Protein AF-V6IDZ9-F1 (afdb_monomer)

pLDDT: mean 89.4, std 10.56, range [38.88, 98.06]

Nearest PDB structures (foldseek):
  3s9v-assembly4_D  TM=3.515E-01  e=5.812E+00  Abies grandis
  3s9v-assembly3_C  TM=3.422E-01  e=5.812E+00  Abies grandis

Secondary structure (DSSP, 8-state):
---B--EEEEE-HHHHHHHHTSSS-S--S-EEEEEEGGGSSS-TTS-S-B--S-HHHHHHHHHHHHHHIIIIIHHHHHGGG-HHHHHHHHTTS--TT--HHHHHHHHHHHT-HHHHHHHHHHHHHHTGGGHHHHHHHHHHHHHH-S-TT--

Radius of gyration: 18.72 Å; Cα contacts (8 Å, |Δi|>4): 168; chains: 1; bounding box: 45×33×50 Å

Sequence (151 aa):
MSLLYASAKVQDTELKDWRKLQKRPYRSDGSVAGGLFHLLTENTTSSLWRNIAAPETRAGMLFEIEQDIREIVLPYFAKFQNAQTLITQLATKDLPAFSIGDQVEYALCFSGSNAAQKIIDRFLNERMDLLPAVHEAYTKMKKDGPPPFFS

Organism: NCBI:txid1049759

Structure (mmCIF, N/CA/C/O backbone):
data_AF-V6IDZ9-F1
#
_entry.id   AF-V6IDZ9-F1
#
loop_
_atom_site.group_PDB
_atom_site.id
_atom_site.type_symbol
_atom_site.label_atom_id
_atom_site.label_alt_id
_atom_site.label_comp_id
_atom_site.label_asym_id
_atom_site.label_entity_id
_atom_site.label_seq_id
_atom_site.pdbx_PDB_ins_code
_atom_site.Cartn_x
_atom_site.Cartn_y
_atom_site.Cartn_z
_atom_site.occupancy
_atom_site.B_iso_or_equiv
_atom_site.auth_seq_id
_atom_site.auth_comp_id
_atom_site.auth_asym_id
_atom_site.auth_atom_id
_atom_site.pdbx_PDB_model_num
ATOM 1 N N . MET A 1 1 ? 14.782 -20.699 -20.795 1.00 58.72 1 MET A N 1
ATOM 2 C CA . MET A 1 1 ? 14.090 -19.394 -20.812 1.00 58.72 1 MET A CA 1
ATOM 3 C C . MET A 1 1 ? 14.092 -18.871 -19.387 1.00 58.72 1 MET A C 1
ATOM 5 O O . MET A 1 1 ? 13.550 -19.560 -18.534 1.00 58.72 1 MET A O 1
ATOM 9 N N . SER A 1 2 ? 14.745 -17.739 -19.111 1.00 64.44 2 SER A N 1
ATOM 10 C CA . SER A 1 2 ? 14.745 -17.137 -17.768 1.00 64.44 2 SER A CA 1
ATOM 11 C C . SER A 1 2 ? 13.965 -15.834 -17.820 1.00 64.44 2 SER A C 1
ATOM 13 O O . SER A 1 2 ? 14.281 -14.947 -18.614 1.00 64.44 2 SER A O 1
ATOM 15 N N . LEU A 1 3 ? 12.923 -15.754 -17.001 1.00 75.31 3 LEU A N 1
ATOM 16 C CA . LEU A 1 3 ? 12.048 -14.596 -16.894 1.00 75.31 3 LEU A CA 1
ATOM 17 C C . LEU A 1 3 ? 12.460 -13.762 -15.685 1.00 75.31 3 LEU A C 1
ATOM 19 O O . LEU A 1 3 ? 12.756 -14.314 -14.625 1.00 75.31 3 LEU A O 1
ATOM 23 N N . LEU A 1 4 ? 12.467 -12.441 -15.851 1.00 79.94 4 LE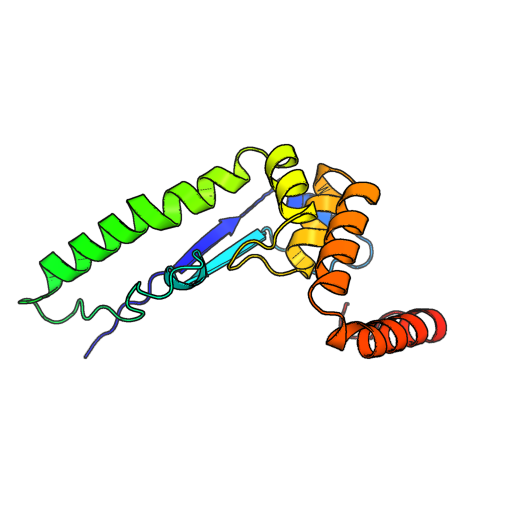U A N 1
ATOM 24 C CA . LEU A 1 4 ? 12.613 -11.503 -14.746 1.00 79.94 4 LEU A CA 1
ATOM 25 C C . LEU A 1 4 ? 11.240 -10.972 -14.330 1.00 79.94 4 LEU A C 1
ATOM 27 O O . LEU A 1 4 ? 10.448 -10.563 -15.180 1.00 79.94 4 LEU A O 1
ATOM 31 N N . TYR A 1 5 ? 11.018 -10.925 -13.017 1.00 81.00 5 TYR A N 1
ATOM 32 C CA . TYR A 1 5 ? 9.899 -10.231 -12.387 1.00 81.00 5 TYR A CA 1
ATOM 33 C C . TYR A 1 5 ? 10.441 -9.056 -11.588 1.00 81.00 5 TYR A C 1
ATOM 35 O O . TYR A 1 5 ? 11.356 -9.223 -10.781 1.00 81.00 5 TYR A O 1
ATOM 43 N N . ALA A 1 6 ? 9.861 -7.880 -11.805 1.00 85.50 6 ALA A N 1
ATOM 44 C CA . ALA A 1 6 ? 10.191 -6.685 -11.050 1.00 85.50 6 ALA A CA 1
ATOM 45 C C . ALA A 1 6 ? 9.031 -6.332 -10.115 1.00 85.50 6 ALA A C 1
ATOM 47 O O . ALA A 1 6 ? 7.875 -6.212 -10.533 1.00 85.50 6 ALA A O 1
ATOM 48 N N . SER A 1 7 ? 9.353 -6.184 -8.834 1.00 90.44 7 SER A N 1
ATOM 49 C CA . SER A 1 7 ? 8.422 -5.751 -7.799 1.00 90.44 7 SER A CA 1
ATOM 50 C C . SER A 1 7 ? 9.001 -4.580 -7.031 1.00 90.44 7 SER A C 1
ATOM 52 O O . SER A 1 7 ? 10.210 -4.524 -6.803 1.00 90.44 7 SER A O 1
ATOM 54 N N . ALA A 1 8 ? 8.132 -3.692 -6.574 1.00 92.75 8 ALA A N 1
ATOM 55 C CA . ALA A 1 8 ? 8.488 -2.571 -5.723 1.00 92.75 8 ALA A CA 1
ATOM 56 C C . ALA A 1 8 ? 7.582 -2.555 -4.493 1.00 92.75 8 ALA A C 1
ATOM 58 O O . ALA A 1 8 ? 6.403 -2.902 -4.567 1.00 92.75 8 ALA A O 1
ATOM 59 N N . LYS A 1 9 ? 8.155 -2.175 -3.350 1.00 95.06 9 LYS A N 1
ATOM 60 C CA . LYS A 1 9 ? 7.485 -2.213 -2.054 1.00 95.06 9 LYS A CA 1
ATOM 61 C C . LYS A 1 9 ? 7.836 -0.984 -1.231 1.00 95.06 9 LYS A C 1
ATOM 63 O O . LYS A 1 9 ? 9.006 -0.636 -1.116 1.00 95.06 9 LYS A O 1
ATOM 68 N N . VAL A 1 10 ? 6.817 -0.382 -0.631 1.00 96.94 10 VAL A N 1
ATOM 69 C CA . VAL A 1 10 ? 6.944 0.702 0.341 1.00 96.94 10 VAL A CA 1
ATOM 70 C C . VAL A 1 10 ? 7.082 0.098 1.732 1.00 96.94 10 VAL A C 1
ATOM 72 O O . VAL A 1 10 ? 6.300 -0.779 2.126 1.00 96.94 10 VAL A O 1
ATOM 75 N N . GLN A 1 11 ? 8.089 0.568 2.464 1.00 96.31 11 GLN A N 1
ATOM 76 C CA . GLN A 1 11 ? 8.297 0.233 3.864 1.00 96.31 11 GLN A CA 1
ATOM 77 C C . GLN A 1 11 ? 8.291 1.486 4.731 1.00 96.31 11 GLN A C 1
ATOM 79 O O . GLN A 1 11 ? 8.833 2.511 4.326 1.00 96.31 11 GLN A O 1
ATOM 84 N N . ASP A 1 12 ? 7.717 1.368 5.923 1.00 96.38 12 ASP A N 1
ATOM 85 C CA . ASP A 1 12 ? 7.607 2.452 6.890 1.00 96.38 12 ASP A CA 1
ATOM 86 C C . ASP A 1 12 ? 7.955 1.946 8.298 1.00 96.38 12 ASP A C 1
ATOM 88 O O . ASP A 1 12 ? 7.368 0.986 8.812 1.00 96.38 12 ASP A O 1
ATOM 92 N N . THR A 1 13 ? 8.977 2.560 8.895 1.00 96.44 13 THR A N 1
ATOM 93 C CA . THR A 1 13 ? 9.481 2.189 10.223 1.00 96.44 13 THR A CA 1
ATOM 94 C C . THR A 1 13 ? 8.548 2.662 11.331 1.00 96.44 13 THR A C 1
ATOM 96 O O . THR A 1 13 ? 8.370 1.942 12.310 1.00 96.44 13 THR A O 1
ATOM 99 N N . GLU A 1 14 ? 7.911 3.821 11.173 1.00 96.38 14 GLU A N 1
ATOM 100 C CA . GLU A 1 14 ? 6.982 4.355 12.167 1.00 96.38 14 GLU A CA 1
ATOM 101 C C . GLU A 1 14 ? 5.729 3.482 12.241 1.00 96.38 14 GLU A C 1
ATOM 103 O O . GLU A 1 14 ? 5.337 3.061 13.329 1.00 96.38 14 GLU A O 1
ATOM 108 N N . LEU A 1 15 ? 5.188 3.069 11.089 1.00 96.19 15 LEU A N 1
ATOM 109 C CA . LEU A 1 15 ? 4.087 2.104 11.042 1.00 96.19 15 LEU A CA 1
ATOM 110 C C . LEU A 1 15 ? 4.478 0.764 11.676 1.00 96.19 15 LEU A C 1
ATOM 112 O O . LEU A 1 15 ? 3.690 0.170 12.416 1.00 96.19 15 LEU A O 1
ATOM 116 N N . LYS A 1 16 ? 5.693 0.273 11.397 1.00 96.81 16 LYS A N 1
ATOM 117 C CA . LYS A 1 16 ? 6.212 -0.961 12.004 1.00 96.81 16 LYS A CA 1
ATOM 118 C C . LYS A 1 16 ? 6.235 -0.862 13.526 1.00 96.81 16 LYS A C 1
ATOM 120 O O . LYS A 1 16 ? 5.866 -1.818 14.208 1.00 96.81 16 LYS A O 1
ATOM 125 N N . ASP A 1 17 ? 6.703 0.259 14.058 1.00 97.19 17 ASP A N 1
ATOM 126 C CA . ASP A 1 17 ? 6.816 0.458 15.498 1.00 97.19 17 ASP A CA 1
ATOM 127 C C . ASP A 1 17 ? 5.445 0.677 16.142 1.00 97.19 17 ASP A C 1
ATOM 129 O O . ASP A 1 17 ? 5.154 0.044 17.158 1.00 97.19 17 ASP A O 1
ATOM 133 N N . TRP A 1 18 ? 4.549 1.430 15.500 1.00 96.25 18 TRP A N 1
ATOM 134 C CA . TRP A 1 18 ? 3.154 1.566 15.922 1.00 96.25 18 TRP A CA 1
ATOM 135 C C . TRP A 1 18 ? 2.429 0.216 15.982 1.00 96.25 18 TRP A C 1
ATOM 137 O O . TRP A 1 18 ? 1.737 -0.074 16.962 1.00 96.25 18 TRP A O 1
ATOM 147 N N . ARG A 1 19 ? 2.625 -0.650 14.978 1.00 95.12 19 ARG A N 1
ATOM 148 C CA . ARG A 1 19 ? 2.048 -2.003 14.933 1.00 95.12 19 ARG A CA 1
ATOM 149 C C . ARG A 1 19 ? 2.452 -2.836 16.149 1.00 95.12 19 ARG A C 1
ATOM 151 O O . ARG A 1 19 ? 1.605 -3.481 16.758 1.00 95.12 19 ARG A O 1
ATOM 158 N N . LYS A 1 20 ? 3.718 -2.781 16.573 1.00 94.25 20 LYS A N 1
ATOM 159 C CA . LYS A 1 20 ? 4.197 -3.521 17.760 1.00 94.25 20 LYS A CA 1
ATOM 160 C C . LYS A 1 20 ? 3.538 -3.077 19.068 1.00 94.25 20 LYS A C 1
ATOM 162 O O . LYS A 1 20 ? 3.528 -3.849 20.021 1.00 94.25 20 LYS A O 1
ATOM 167 N N . LEU A 1 21 ? 3.022 -1.850 19.129 1.00 93.50 21 LEU A N 1
ATOM 168 C CA . LEU A 1 21 ? 2.329 -1.328 20.309 1.00 93.50 21 LEU A CA 1
ATOM 169 C C . LEU A 1 21 ? 0.871 -1.800 20.393 1.00 93.50 21 LEU A C 1
ATOM 171 O O . LEU A 1 21 ? 0.233 -1.643 21.435 1.00 93.50 21 LEU A O 1
ATOM 175 N N . GLN A 1 22 ? 0.329 -2.383 19.320 1.00 90.25 22 GLN A N 1
ATOM 176 C CA . GLN A 1 22 ? -1.044 -2.867 19.312 1.00 90.25 22 GLN A CA 1
ATOM 177 C C . GLN A 1 22 ? -1.156 -4.169 20.103 1.00 90.25 22 GLN A C 1
ATOM 179 O O . GLN A 1 22 ? -0.320 -5.061 20.002 1.00 90.25 22 GLN A O 1
ATOM 184 N N . LYS A 1 23 ? -2.249 -4.324 20.858 1.00 86.88 23 LYS A N 1
ATOM 185 C CA . LYS A 1 23 ? -2.508 -5.545 21.639 1.00 86.88 23 LYS A CA 1
ATOM 186 C C . LYS A 1 23 ? -2.626 -6.797 20.758 1.00 86.88 23 LYS A C 1
ATOM 188 O O . LYS A 1 23 ? -2.340 -7.897 21.219 1.00 86.88 23 LYS A O 1
ATOM 193 N N . ARG A 1 24 ? -3.124 -6.625 19.530 1.00 82.38 24 ARG A N 1
ATOM 194 C CA . ARG A 1 24 ? -3.340 -7.669 18.517 1.00 82.38 24 ARG A CA 1
ATOM 195 C C . ARG A 1 24 ? -3.105 -7.061 17.133 1.00 82.38 24 ARG A C 1
ATOM 197 O O . ARG A 1 24 ? -4.071 -6.635 16.501 1.00 82.38 24 ARG A O 1
ATOM 204 N N . PRO A 1 25 ? -1.844 -6.900 16.712 1.00 82.81 25 PRO A N 1
ATOM 205 C CA . PRO A 1 25 ? -1.555 -6.296 15.424 1.00 82.81 25 PRO A CA 1
ATOM 206 C C . PRO A 1 25 ? -2.024 -7.197 14.283 1.00 82.81 25 PRO A C 1
ATOM 208 O O . PRO A 1 25 ? -1.860 -8.414 14.349 1.00 82.81 25 PRO A O 1
ATOM 211 N N . TYR A 1 26 ? -2.552 -6.605 13.210 1.00 79.00 26 TYR A N 1
ATOM 212 C CA . TYR A 1 26 ? -2.831 -7.353 11.981 1.00 79.00 26 TYR A CA 1
ATOM 213 C C . TYR A 1 26 ? -1.522 -7.806 11.311 1.00 79.00 26 TYR A C 1
ATOM 215 O O . TYR A 1 26 ? -1.449 -8.895 10.744 1.00 79.00 26 TYR A O 1
ATOM 223 N N . ARG A 1 27 ? -0.463 -6.989 11.423 1.00 86.19 27 ARG A N 1
ATOM 224 C CA . ARG A 1 27 ? 0.901 -7.269 10.944 1.00 86.19 27 ARG A CA 1
ATOM 225 C C . ARG A 1 27 ? 1.944 -6.715 11.906 1.00 86.19 27 ARG A C 1
ATOM 227 O O . ARG A 1 27 ? 1.692 -5.732 12.584 1.00 86.19 27 ARG A O 1
ATOM 234 N N . SER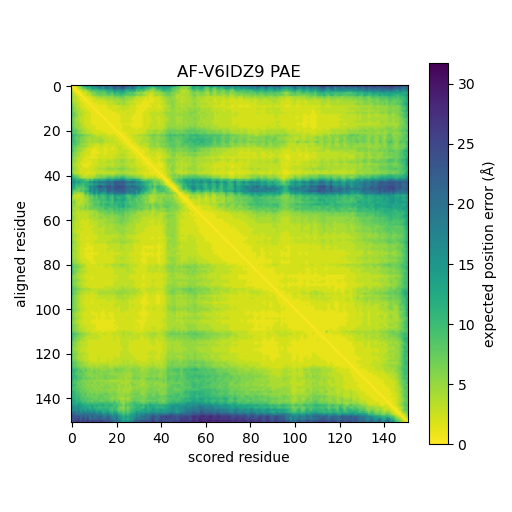 A 1 28 ? 3.155 -7.268 11.892 1.00 89.88 28 SER A N 1
ATOM 235 C CA . SER A 1 28 ? 4.294 -6.786 12.700 1.00 89.88 28 SER A CA 1
ATOM 236 C C . SER A 1 28 ? 5.465 -6.230 11.874 1.00 89.88 28 SER A C 1
ATOM 238 O O . SER A 1 28 ? 6.482 -5.801 12.428 1.00 89.88 28 SER A O 1
ATOM 240 N N . ASP A 1 29 ? 5.343 -6.234 10.543 1.00 93.00 29 ASP A N 1
ATOM 241 C CA . ASP A 1 29 ? 6.341 -5.688 9.625 1.00 93.00 29 ASP A CA 1
ATOM 242 C C . ASP A 1 29 ? 6.059 -4.216 9.270 1.00 93.00 29 ASP A C 1
ATOM 244 O O . ASP A 1 29 ? 5.012 -3.657 9.592 1.00 93.00 29 ASP A O 1
ATOM 248 N N . GLY A 1 30 ? 7.016 -3.575 8.596 1.00 93.62 30 GLY A N 1
ATOM 249 C CA . GLY A 1 30 ? 6.855 -2.215 8.068 1.00 93.62 30 GLY A CA 1
ATOM 250 C C . GLY A 1 30 ? 6.247 -2.170 6.672 1.00 93.62 30 GLY A C 1
ATOM 251 O O . GLY A 1 30 ? 6.374 -1.161 5.998 1.00 93.62 30 GLY A O 1
ATOM 252 N N . SER A 1 31 ? 5.665 -3.266 6.178 1.00 94.25 31 SER A N 1
ATOM 253 C CA . SER A 1 31 ? 5.078 -3.301 4.839 1.00 94.25 31 SER A CA 1
ATOM 254 C C . SER A 1 31 ? 3.879 -2.366 4.766 1.00 94.25 31 SER A C 1
ATOM 256 O O . SER A 1 31 ? 2.932 -2.565 5.521 1.00 94.25 31 SER A O 1
ATOM 258 N N . VAL A 1 32 ? 3.883 -1.417 3.833 1.00 94.94 32 VAL A N 1
ATOM 259 C CA . VAL A 1 32 ? 2.737 -0.517 3.624 1.00 94.94 32 VAL A CA 1
ATOM 260 C C . VAL A 1 32 ? 1.961 -0.927 2.380 1.00 94.94 32 VAL A C 1
ATOM 262 O O . VAL A 1 32 ? 0.801 -1.311 2.454 1.00 94.94 32 VAL A O 1
ATOM 265 N N . ALA A 1 33 ? 2.630 -0.890 1.233 1.00 96.38 33 ALA A N 1
ATOM 266 C CA . ALA A 1 33 ? 2.032 -1.125 -0.069 1.00 96.38 33 ALA A CA 1
ATOM 267 C C . ALA A 1 33 ? 3.084 -1.667 -1.040 1.00 96.38 33 ALA A C 1
ATOM 269 O O . ALA A 1 33 ? 4.289 -1.598 -0.774 1.00 96.38 33 ALA A O 1
ATOM 270 N N . GLY A 1 34 ? 2.643 -2.194 -2.174 1.00 93.50 34 GLY A N 1
ATOM 271 C CA . GLY A 1 34 ? 3.520 -2.632 -3.249 1.00 93.50 34 GLY A CA 1
ATOM 272 C C . GLY A 1 34 ? 3.178 -4.000 -3.816 1.00 93.50 34 GLY A C 1
ATOM 273 O O . GLY A 1 34 ? 2.291 -4.710 -3.347 1.00 93.50 34 GLY A O 1
ATOM 274 N N . GLY A 1 35 ? 3.911 -4.365 -4.856 1.00 91.56 35 GLY A N 1
ATOM 275 C CA . GLY A 1 35 ? 3.650 -5.540 -5.670 1.00 91.56 35 GLY A CA 1
ATOM 276 C C . GLY A 1 35 ? 4.500 -5.524 -6.933 1.00 91.56 35 GLY A C 1
ATOM 277 O O . GLY A 1 35 ? 5.492 -4.798 -7.028 1.00 91.56 35 GLY A O 1
ATOM 278 N N . LEU A 1 36 ? 4.113 -6.338 -7.910 1.00 90.94 36 LEU A N 1
ATOM 279 C CA . LEU A 1 36 ? 4.691 -6.290 -9.253 1.00 90.94 36 LEU A CA 1
ATOM 280 C C . LEU A 1 36 ? 4.423 -4.919 -9.889 1.00 90.94 36 LEU A C 1
ATOM 282 O O . LEU A 1 36 ? 3.385 -4.322 -9.618 1.00 90.94 36 LEU A O 1
ATOM 286 N N . PHE A 1 37 ? 5.331 -4.422 -10.735 1.00 89.44 37 PHE A N 1
ATOM 287 C CA . PHE A 1 37 ? 5.244 -3.054 -11.280 1.00 89.44 37 PHE A CA 1
ATOM 288 C C . PHE A 1 37 ? 3.890 -2.730 -11.932 1.00 89.44 37 PHE A C 1
ATOM 290 O O . PHE A 1 37 ? 3.319 -1.678 -11.659 1.00 89.44 37 PHE A O 1
ATOM 297 N N . HIS A 1 38 ? 3.322 -3.664 -12.700 1.00 85.81 38 HIS A N 1
ATOM 298 C CA . HIS A 1 38 ? 2.013 -3.491 -13.340 1.00 85.81 38 HIS A CA 1
ATOM 299 C C . HIS A 1 38 ? 0.837 -3.367 -12.348 1.00 85.81 38 HIS A C 1
ATOM 301 O O . HIS A 1 38 ? -0.223 -2.896 -12.736 1.00 85.81 38 HIS A O 1
ATOM 307 N N . LEU A 1 39 ? 1.004 -3.777 -11.082 1.00 90.06 39 LEU A N 1
ATOM 308 C CA . LEU A 1 39 ? -0.009 -3.630 -10.026 1.00 90.06 39 LEU A CA 1
ATOM 309 C C . LEU A 1 39 ? 0.055 -2.264 -9.332 1.00 90.06 39 LEU A C 1
ATOM 311 O O . LEU A 1 39 ? -0.845 -1.928 -8.568 1.00 90.06 39 LEU A O 1
ATOM 315 N N . LEU A 1 40 ? 1.116 -1.482 -9.556 1.00 92.12 40 LEU A N 1
ATOM 316 C CA . LEU A 1 40 ? 1.297 -0.164 -8.933 1.00 92.12 40 LEU A CA 1
ATOM 317 C C . LEU A 1 40 ? 0.519 0.945 -9.658 1.00 92.12 40 LEU A C 1
ATOM 319 O O . LEU A 1 40 ? 0.494 2.094 -9.214 1.00 92.12 40 LEU A O 1
ATOM 323 N N . THR A 1 41 ? -0.107 0.615 -10.785 1.00 87.94 41 THR A N 1
ATOM 324 C CA . THR A 1 41 ? -0.852 1.538 -11.635 1.00 87.94 41 THR A CA 1
ATOM 325 C C . THR A 1 41 ? -2.170 0.908 -12.070 1.00 87.94 41 THR A C 1
ATOM 327 O O . THR A 1 41 ? -2.297 -0.309 -12.148 1.00 87.94 41 THR A O 1
ATOM 330 N N . GLU A 1 42 ? -3.161 1.746 -12.367 1.00 82.12 42 GLU A N 1
ATOM 331 C CA . GLU A 1 42 ? -4.420 1.313 -12.989 1.00 82.12 42 GLU A CA 1
ATOM 332 C C . GLU A 1 42 ? -4.214 0.945 -14.469 1.00 82.12 42 GLU A C 1
ATOM 334 O O . GLU A 1 42 ? -5.036 0.251 -15.064 1.00 82.12 42 GLU A O 1
ATOM 339 N N . ASN A 1 43 ? -3.107 1.394 -15.073 1.00 71.06 43 ASN A N 1
ATOM 340 C CA . ASN A 1 43 ? -2.792 1.125 -16.468 1.00 71.06 43 ASN A CA 1
ATOM 341 C C . ASN A 1 43 ? -2.064 -0.222 -16.620 1.00 71.06 43 ASN A C 1
ATOM 343 O O . ASN A 1 43 ? -0.841 -0.312 -16.511 1.00 71.06 43 ASN A O 1
ATOM 347 N N . THR A 1 44 ? -2.823 -1.275 -16.916 1.00 62.19 44 THR A N 1
ATOM 348 C CA . THR A 1 44 ? -2.342 -2.664 -17.017 1.00 62.19 44 THR A CA 1
ATOM 349 C C . THR A 1 44 ? -1.556 -2.975 -18.298 1.00 62.19 44 THR A C 1
ATOM 351 O O . THR A 1 44 ? -1.311 -4.142 -18.593 1.00 62.19 44 THR A O 1
ATOM 354 N N . THR A 1 45 ? -1.185 -1.970 -19.097 1.00 62.25 45 THR A N 1
ATOM 355 C CA . THR A 1 45 ? -0.426 -2.175 -20.348 1.00 62.25 45 THR A CA 1
ATOM 356 C C . THR A 1 45 ? 1.053 -2.502 -20.114 1.00 62.25 45 THR A C 1
ATOM 358 O O . THR A 1 45 ? 1.725 -2.976 -21.030 1.00 62.25 45 THR A O 1
ATOM 361 N N . SER A 1 46 ? 1.555 -2.324 -18.886 1.00 60.38 46 SER A N 1
ATOM 362 C CA . SER A 1 46 ? 2.883 -2.791 -18.479 1.00 60.38 46 SER A CA 1
ATOM 363 C C . SER A 1 46 ? 2.968 -4.314 -18.618 1.00 60.38 46 SER A C 1
ATOM 365 O O . SER A 1 46 ? 2.232 -5.069 -17.979 1.00 60.38 46 SER A O 1
ATOM 367 N N . SER A 1 47 ? 3.870 -4.780 -19.484 1.00 60.91 47 SER A N 1
ATOM 368 C CA . SER A 1 47 ? 4.066 -6.210 -19.710 1.00 60.91 47 SER A CA 1
ATOM 369 C C . SER A 1 47 ? 4.553 -6.891 -18.425 1.00 60.91 47 SER A C 1
ATOM 371 O O . SER A 1 47 ? 5.502 -6.446 -17.785 1.00 60.91 47 SER A O 1
ATOM 373 N N . LEU A 1 48 ? 3.927 -8.007 -18.052 1.00 68.50 48 LEU A N 1
ATOM 374 C CA . LEU A 1 48 ? 4.225 -8.733 -16.809 1.00 68.50 48 LEU A CA 1
ATOM 375 C C . LEU A 1 48 ? 5.565 -9.496 -16.859 1.00 68.50 48 LEU A C 1
ATOM 377 O O . LEU A 1 48 ? 6.086 -9.911 -15.825 1.00 68.50 48 LEU A O 1
ATOM 381 N N . TRP A 1 49 ? 6.135 -9.666 -18.056 1.00 72.81 49 TRP A N 1
ATOM 382 C CA . TRP A 1 49 ? 7.262 -10.558 -18.322 1.00 72.81 49 TRP A CA 1
ATOM 383 C C . TRP A 1 49 ? 8.366 -9.829 -19.092 1.00 72.81 49 TRP A C 1
ATOM 385 O O . TRP A 1 49 ? 8.084 -9.112 -20.054 1.00 72.81 49 TRP A O 1
ATOM 395 N N . ARG A 1 50 ? 9.629 -10.036 -18.703 1.00 79.44 50 ARG A N 1
ATOM 396 C CA . ARG A 1 50 ? 10.805 -9.596 -19.471 1.00 79.44 50 ARG A CA 1
ATOM 397 C C . ARG A 1 50 ? 11.789 -10.754 -19.614 1.00 79.44 50 ARG A C 1
ATOM 399 O O . ARG A 1 50 ? 12.253 -11.312 -18.617 1.00 79.44 50 ARG A O 1
ATOM 406 N N . ASN A 1 51 ? 12.111 -11.126 -20.852 1.00 81.31 51 ASN A N 1
ATOM 407 C CA . ASN A 1 51 ? 13.138 -12.130 -21.132 1.00 81.31 51 ASN A CA 1
ATOM 408 C C . ASN A 1 51 ? 14.504 -11.445 -21.222 1.00 81.31 51 ASN A C 1
ATOM 410 O O . ASN A 1 51 ? 14.937 -11.007 -22.286 1.00 81.31 51 ASN A O 1
ATOM 414 N N . ILE A 1 52 ? 15.184 -11.360 -20.082 1.00 84.25 52 ILE A N 1
ATOM 415 C CA . ILE A 1 52 ? 16.535 -10.791 -20.000 1.00 84.25 52 ILE A CA 1
ATOM 416 C C . ILE A 1 52 ? 17.627 -11.799 -20.387 1.00 84.25 52 ILE A C 1
ATOM 418 O O . ILE A 1 52 ? 18.791 -11.425 -20.528 1.00 84.25 52 ILE A O 1
ATOM 422 N N . ALA A 1 53 ? 17.288 -13.082 -20.543 1.00 85.50 53 ALA A N 1
ATOM 423 C CA . ALA A 1 53 ? 18.267 -14.111 -20.879 1.00 85.50 53 ALA A CA 1
ATOM 424 C C . ALA A 1 53 ? 18.711 -14.025 -22.343 1.00 85.50 53 ALA A C 1
ATOM 426 O O . ALA A 1 53 ? 19.893 -14.227 -22.611 1.00 85.50 53 ALA A O 1
ATOM 427 N N . ALA A 1 54 ? 17.793 -13.673 -23.247 1.00 87.00 54 ALA A N 1
ATOM 428 C CA . ALA A 1 54 ? 18.028 -13.475 -24.676 1.00 87.00 54 ALA A CA 1
ATOM 429 C C . ALA A 1 54 ? 18.934 -12.250 -24.936 1.00 87.00 54 ALA A C 1
ATOM 431 O O . ALA A 1 54 ? 18.491 -11.122 -24.696 1.00 87.00 54 ALA A O 1
ATOM 432 N N . PRO A 1 55 ? 20.200 -12.425 -25.374 1.00 88.75 55 PRO A N 1
ATOM 433 C CA . PRO A 1 55 ? 21.126 -11.309 -25.590 1.00 88.75 55 PRO A CA 1
ATOM 434 C C . PRO A 1 55 ? 20.595 -10.247 -26.561 1.00 88.75 55 PRO A C 1
ATOM 436 O O . PRO A 1 55 ? 20.819 -9.059 -26.345 1.00 88.75 55 PRO A O 1
ATOM 439 N N . GLU A 1 56 ? 19.860 -10.671 -27.586 1.00 90.50 56 GLU A N 1
ATOM 440 C CA . GLU A 1 56 ? 19.310 -9.839 -28.653 1.00 90.50 56 GLU A CA 1
ATOM 441 C C . GLU A 1 56 ? 18.216 -8.873 -28.177 1.00 90.50 56 GLU A C 1
ATOM 443 O O . GLU A 1 56 ? 18.121 -7.761 -28.690 1.00 90.50 56 GLU A O 1
ATOM 448 N N . THR A 1 57 ? 17.427 -9.246 -27.162 1.00 87.31 57 THR A N 1
ATOM 449 C CA . THR A 1 57 ? 16.379 -8.378 -26.595 1.00 87.31 57 THR A CA 1
ATOM 450 C C . THR A 1 57 ? 16.773 -7.749 -25.263 1.00 87.31 57 THR A C 1
ATOM 452 O O . THR A 1 57 ? 16.100 -6.829 -24.802 1.00 87.31 57 THR A O 1
ATOM 455 N N . ARG A 1 58 ? 17.853 -8.219 -24.621 1.00 89.38 58 ARG A N 1
ATOM 456 C CA . ARG A 1 58 ? 18.232 -7.831 -23.251 1.00 89.38 58 ARG A CA 1
ATOM 457 C C . ARG A 1 58 ? 18.331 -6.320 -23.059 1.00 89.38 58 ARG A C 1
ATOM 459 O O . ARG A 1 58 ? 17.803 -5.815 -22.075 1.00 89.38 58 ARG A O 1
ATOM 466 N N . ALA A 1 59 ? 18.992 -5.610 -23.973 1.00 90.56 59 ALA A N 1
ATOM 467 C CA . ALA A 1 59 ? 19.185 -4.164 -23.850 1.00 90.56 59 ALA A CA 1
ATOM 468 C C . ALA A 1 59 ? 17.850 -3.398 -23.866 1.00 90.56 59 ALA A C 1
ATOM 470 O O . ALA A 1 59 ? 17.624 -2.561 -22.998 1.00 90.56 59 ALA A O 1
ATOM 471 N N . GLY A 1 60 ? 16.943 -3.739 -24.790 1.00 89.06 60 GLY A N 1
ATOM 472 C CA . GLY A 1 60 ? 15.603 -3.145 -24.845 1.00 89.06 60 GLY A CA 1
ATOM 473 C C . GLY A 1 60 ? 14.776 -3.466 -23.599 1.00 89.06 60 GLY A C 1
ATOM 474 O O . GLY A 1 60 ? 14.175 -2.577 -23.009 1.00 89.06 60 GLY A O 1
ATOM 475 N N . MET A 1 61 ? 14.835 -4.713 -23.124 1.00 89.00 61 MET A N 1
ATOM 476 C CA . MET A 1 61 ? 14.115 -5.142 -21.918 1.00 89.00 61 MET A CA 1
ATOM 477 C C . MET A 1 61 ? 14.609 -4.414 -20.657 1.00 89.00 61 MET A C 1
ATOM 479 O O . MET A 1 61 ? 13.803 -4.048 -19.807 1.00 89.00 61 MET A O 1
ATOM 483 N N . LEU A 1 62 ? 15.923 -4.188 -20.525 1.00 88.81 62 LEU A N 1
ATOM 484 C CA . LEU A 1 62 ? 16.488 -3.406 -19.419 1.00 88.81 62 LEU A CA 1
ATOM 485 C C . LEU A 1 62 ? 16.094 -1.928 -19.507 1.00 88.81 62 LEU A C 1
ATOM 487 O O . LEU A 1 62 ? 15.760 -1.337 -18.483 1.00 88.81 62 LEU A O 1
ATOM 491 N N . PHE A 1 63 ? 16.087 -1.356 -20.713 1.00 89.88 63 PHE A N 1
ATOM 492 C CA . PHE A 1 63 ? 15.628 0.014 -20.936 1.00 89.88 63 PHE A CA 1
ATOM 493 C C . PHE A 1 63 ? 14.156 0.192 -20.538 1.00 89.88 63 PHE A C 1
ATOM 495 O O . PHE A 1 63 ? 13.828 1.135 -19.828 1.00 89.88 63 PHE A O 1
ATOM 502 N N . GLU A 1 64 ? 13.276 -0.735 -20.920 1.00 87.69 64 GLU A N 1
ATOM 503 C CA . GLU A 1 64 ? 11.864 -0.700 -20.519 1.00 87.69 64 GLU A CA 1
ATOM 504 C C . GLU A 1 64 ? 11.680 -0.801 -19.001 1.00 87.69 64 GLU A C 1
ATOM 506 O O . GLU A 1 64 ? 10.863 -0.078 -18.442 1.00 87.69 64 GLU A O 1
ATOM 511 N N . ILE A 1 65 ? 12.459 -1.647 -18.314 1.00 88.25 65 ILE A N 1
ATOM 512 C CA . ILE A 1 65 ? 12.427 -1.723 -16.843 1.00 88.25 65 ILE A CA 1
ATOM 513 C C . ILE A 1 65 ? 12.845 -0.385 -16.226 1.00 88.25 65 ILE A C 1
ATOM 515 O O . ILE A 1 65 ? 12.255 0.050 -15.239 1.00 88.25 65 ILE A O 1
ATOM 519 N N . GLU A 1 66 ? 13.855 0.279 -16.792 1.00 91.50 66 GLU A N 1
ATOM 520 C CA . GLU A 1 66 ? 14.266 1.605 -16.338 1.00 91.50 66 GLU A CA 1
ATOM 521 C C . GLU A 1 66 ? 13.149 2.641 -16.532 1.00 91.50 66 GLU A C 1
ATOM 523 O O . GLU A 1 66 ? 12.902 3.441 -15.625 1.00 91.50 66 GLU A O 1
ATOM 528 N N . GLN A 1 67 ? 12.440 2.602 -17.666 1.00 90.88 67 GLN A N 1
ATOM 529 C CA . GLN A 1 67 ? 11.277 3.463 -17.893 1.00 90.88 67 GLN A CA 1
ATOM 530 C C . GLN A 1 67 ? 10.155 3.164 -16.891 1.00 90.88 67 GLN A C 1
ATOM 532 O O . GLN A 1 67 ? 9.682 4.089 -16.237 1.00 90.88 67 GLN A O 1
ATOM 537 N N . ASP A 1 68 ? 9.814 1.892 -16.657 1.00 90.12 68 ASP A N 1
ATOM 538 C CA . ASP A 1 68 ? 8.813 1.503 -15.652 1.00 90.12 68 ASP A CA 1
ATOM 539 C C . ASP A 1 68 ? 9.197 2.024 -14.250 1.00 90.12 68 ASP A C 1
ATOM 541 O O . ASP A 1 68 ? 8.350 2.514 -13.497 1.00 90.12 68 ASP A O 1
ATOM 545 N N . ILE A 1 69 ? 10.485 1.983 -13.883 1.00 91.94 69 ILE A N 1
ATOM 546 C CA . ILE A 1 69 ? 10.953 2.556 -12.612 1.00 91.94 69 ILE A CA 1
ATOM 547 C C . ILE A 1 69 ? 10.694 4.066 -12.568 1.00 91.94 69 ILE A C 1
ATOM 549 O O . ILE A 1 69 ? 10.165 4.571 -11.574 1.00 91.94 69 ILE A O 1
ATOM 553 N N . ARG A 1 70 ? 11.068 4.793 -13.625 1.00 94.00 70 ARG A N 1
ATOM 554 C CA . ARG A 1 70 ? 10.968 6.259 -13.685 1.00 94.00 70 ARG A CA 1
ATOM 555 C C . ARG A 1 70 ? 9.526 6.753 -13.739 1.00 94.00 70 ARG A C 1
ATOM 557 O O . ARG A 1 70 ? 9.212 7.747 -13.089 1.00 94.00 70 ARG A O 1
ATOM 564 N N . GLU A 1 71 ? 8.671 6.067 -14.483 1.00 92.12 71 GLU A N 1
ATOM 565 C CA . GLU A 1 71 ? 7.313 6.518 -14.796 1.00 92.12 71 GLU A CA 1
ATOM 566 C C . GLU A 1 71 ? 6.251 5.939 -13.855 1.00 92.12 71 GLU A C 1
ATOM 568 O O . GLU A 1 71 ? 5.229 6.581 -13.615 1.00 92.12 71 GLU A O 1
ATOM 573 N N . ILE A 1 72 ? 6.484 4.751 -13.285 1.00 92.00 72 ILE A N 1
ATOM 574 C CA . ILE A 1 72 ? 5.507 4.062 -12.431 1.00 92.00 72 ILE A CA 1
ATOM 575 C C . ILE A 1 72 ? 5.997 4.015 -10.986 1.00 92.00 72 ILE A C 1
ATOM 577 O O . ILE A 1 72 ? 5.322 4.516 -10.084 1.00 92.00 72 ILE A O 1
ATOM 581 N N . VAL A 1 73 ? 7.171 3.428 -10.744 1.00 93.94 73 VAL A N 1
ATOM 582 C CA . VAL A 1 73 ? 7.624 3.105 -9.379 1.00 93.94 73 VAL A CA 1
ATOM 583 C C . VAL A 1 73 ? 7.957 4.357 -8.572 1.00 93.94 73 VAL A C 1
ATOM 585 O O . VAL A 1 73 ? 7.463 4.515 -7.454 1.00 93.94 73 VAL A O 1
ATOM 588 N N . LEU A 1 74 ? 8.774 5.262 -9.118 1.00 95.81 74 LEU A N 1
ATOM 589 C CA . LEU A 1 74 ? 9.180 6.474 -8.404 1.00 95.81 74 LEU A CA 1
ATOM 590 C C . LEU A 1 74 ? 7.984 7.398 -8.105 1.00 95.81 74 LEU A C 1
ATOM 592 O O . LEU A 1 74 ? 7.841 7.803 -6.947 1.00 95.81 74 LEU A O 1
ATOM 596 N N . PRO A 1 75 ? 7.068 7.681 -9.055 1.00 95.12 75 PRO A N 1
ATOM 597 C CA . PRO A 1 75 ? 5.856 8.442 -8.755 1.00 95.12 75 PRO A CA 1
ATOM 598 C C . PRO A 1 75 ? 4.926 7.734 -7.768 1.00 95.12 75 PRO A C 1
ATOM 600 O O . PRO A 1 75 ? 4.272 8.394 -6.960 1.00 95.12 75 PRO A O 1
ATOM 603 N N . TYR A 1 76 ? 4.867 6.399 -7.790 1.00 95.88 76 TYR A N 1
ATOM 604 C CA . TYR A 1 76 ? 4.120 5.639 -6.791 1.00 95.88 76 TYR A CA 1
ATOM 605 C C . TYR A 1 76 ? 4.690 5.853 -5.384 1.00 95.88 76 TYR A C 1
ATOM 607 O O . TYR A 1 76 ? 3.936 6.181 -4.471 1.00 95.88 76 TYR A O 1
ATOM 615 N N . PHE A 1 77 ? 6.011 5.752 -5.211 1.00 96.81 77 PHE A N 1
ATOM 616 C CA . PHE A 1 77 ? 6.674 6.006 -3.927 1.00 96.81 77 PHE A CA 1
ATOM 617 C C . PHE A 1 77 ? 6.526 7.452 -3.453 1.00 96.81 77 PHE A C 1
ATOM 619 O O . PHE A 1 77 ? 6.350 7.682 -2.257 1.00 96.81 77 PHE A O 1
ATOM 626 N N . ALA A 1 78 ? 6.524 8.421 -4.370 1.00 96.56 78 ALA A N 1
ATOM 627 C CA . ALA A 1 78 ? 6.347 9.832 -4.031 1.00 96.56 78 ALA A CA 1
ATOM 628 C C . ALA A 1 78 ? 5.027 10.107 -3.282 1.00 96.56 78 ALA A C 1
ATOM 630 O O . ALA A 1 78 ? 4.980 10.995 -2.432 1.00 96.56 78 ALA A O 1
ATOM 631 N N . LYS A 1 79 ? 3.976 9.304 -3.511 1.00 96.06 79 LYS A N 1
ATOM 632 C CA . LYS A 1 79 ? 2.689 9.424 -2.796 1.00 96.06 79 LYS A CA 1
ATOM 633 C C . LYS A 1 79 ? 2.823 9.224 -1.283 1.00 96.06 79 LYS A C 1
ATOM 635 O O . LYS A 1 79 ? 2.038 9.787 -0.532 1.00 96.06 79 LYS A O 1
ATOM 640 N N . PHE A 1 80 ? 3.822 8.466 -0.832 1.00 96.75 80 PHE A N 1
ATOM 641 C CA . PHE A 1 80 ? 4.036 8.136 0.580 1.00 96.75 80 PHE A CA 1
ATOM 642 C C . PHE A 1 80 ? 4.927 9.150 1.311 1.00 96.75 80 PHE A C 1
ATOM 644 O O . PHE A 1 80 ? 5.136 9.023 2.511 1.00 96.75 80 PHE A O 1
ATOM 651 N N . GLN A 1 81 ? 5.435 10.179 0.622 1.00 95.56 81 GLN A N 1
ATOM 652 C CA . GLN A 1 81 ? 6.264 11.219 1.245 1.00 95.56 81 GLN A CA 1
ATOM 653 C C . GLN A 1 81 ? 5.475 12.127 2.198 1.00 95.56 81 GLN A C 1
ATOM 655 O O . GLN A 1 81 ? 6.064 12.775 3.059 1.00 95.56 81 GLN A O 1
ATOM 660 N N . ASN A 1 82 ? 4.149 12.194 2.047 1.00 96.00 82 ASN A N 1
ATOM 661 C CA . ASN A 1 82 ? 3.274 12.963 2.923 1.00 96.00 82 ASN A CA 1
ATOM 662 C C . ASN A 1 82 ? 2.059 12.118 3.324 1.00 96.00 82 ASN A C 1
ATOM 664 O O . ASN A 1 82 ? 1.081 12.019 2.577 1.00 96.00 82 ASN A O 1
ATOM 668 N N . ALA A 1 83 ? 2.127 11.541 4.526 1.00 96.12 83 ALA A N 1
ATOM 669 C CA . ALA A 1 83 ? 1.091 10.669 5.068 1.00 96.12 83 ALA A CA 1
ATOM 670 C C . ALA A 1 83 ? -0.285 11.351 5.101 1.00 96.12 83 ALA A C 1
ATOM 672 O O . ALA A 1 83 ? -1.279 10.749 4.704 1.00 96.12 83 ALA A O 1
ATOM 673 N N . GLN A 1 84 ? -0.357 12.625 5.501 1.00 96.81 84 GLN A N 1
ATOM 674 C CA . GLN A 1 84 ? -1.631 13.333 5.641 1.00 96.81 84 GLN A CA 1
ATOM 675 C C . GLN A 1 84 ? -2.325 13.558 4.292 1.00 96.81 84 GLN A C 1
ATOM 677 O O . GLN A 1 84 ? -3.546 13.392 4.176 1.00 96.81 84 GLN A O 1
ATOM 682 N N . THR A 1 85 ? -1.551 13.911 3.264 1.00 97.31 85 THR A N 1
ATOM 683 C CA . THR A 1 85 ? -2.053 14.035 1.891 1.00 97.31 85 THR A CA 1
ATOM 684 C C . THR A 1 85 ? -2.544 12.688 1.377 1.00 97.31 85 THR A C 1
ATOM 686 O O . THR A 1 85 ? -3.665 12.605 0.876 1.00 97.31 85 THR A O 1
ATOM 689 N N . LEU A 1 86 ? -1.749 11.628 1.550 1.00 97.69 86 LEU A N 1
ATOM 690 C CA . LEU A 1 86 ? -2.121 10.282 1.121 1.00 97.69 86 LEU A CA 1
ATOM 691 C C . LEU A 1 86 ? -3.404 9.806 1.809 1.00 97.69 86 LEU A C 1
ATOM 693 O O . LEU A 1 86 ? -4.327 9.365 1.139 1.00 97.69 86 LEU A O 1
ATOM 697 N N . ILE A 1 87 ? -3.520 9.967 3.125 1.00 98.00 87 ILE A N 1
ATOM 698 C CA . ILE A 1 87 ? -4.712 9.574 3.891 1.00 98.00 87 ILE A CA 1
ATOM 699 C C . ILE A 1 87 ? -5.959 10.327 3.415 1.00 98.00 87 ILE A C 1
ATOM 701 O 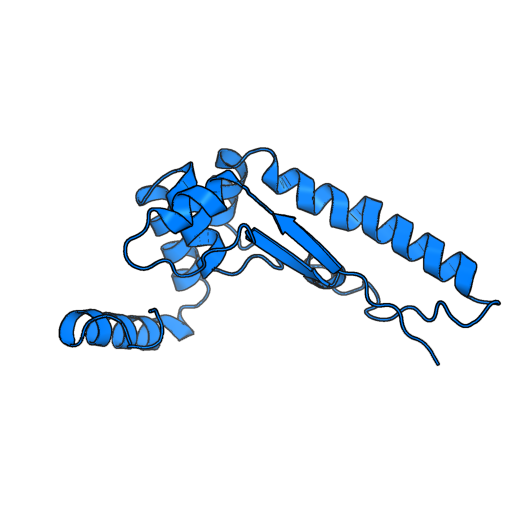O . ILE A 1 87 ? -7.036 9.741 3.303 1.00 98.00 87 ILE A O 1
ATOM 705 N N . THR A 1 88 ? -5.817 11.610 3.079 1.00 97.31 88 THR A N 1
ATOM 706 C CA . THR A 1 88 ? -6.917 12.404 2.512 1.00 97.31 88 THR A CA 1
ATOM 707 C C . THR A 1 88 ? -7.353 11.864 1.147 1.00 97.31 88 THR A C 1
ATOM 709 O O . THR A 1 88 ? -8.548 11.818 0.869 1.00 97.31 88 THR A O 1
ATOM 712 N N . GLN A 1 89 ? -6.409 11.415 0.314 1.00 96.94 89 GLN A N 1
ATOM 713 C CA . GLN A 1 89 ? -6.707 10.767 -0.968 1.00 96.94 89 GLN A CA 1
ATOM 714 C C . GLN A 1 89 ? -7.366 9.397 -0.776 1.00 96.94 89 GLN A C 1
ATOM 716 O O . GLN A 1 89 ? -8.352 9.094 -1.442 1.00 96.94 89 GLN A O 1
ATOM 721 N N . LEU A 1 90 ? -6.880 8.590 0.171 1.00 97.44 90 LEU A N 1
ATOM 722 C CA . LEU A 1 90 ? -7.455 7.278 0.473 1.00 97.44 90 LEU A CA 1
ATOM 723 C C . LEU A 1 90 ? -8.900 7.379 0.969 1.00 97.44 90 LEU A C 1
ATOM 725 O O . LEU A 1 90 ? -9.675 6.453 0.780 1.00 97.44 90 LEU A O 1
ATOM 729 N N . ALA A 1 91 ? -9.309 8.498 1.564 1.00 97.00 91 ALA A N 1
ATOM 730 C CA . ALA A 1 91 ? -10.704 8.703 1.946 1.00 97.00 91 ALA A CA 1
ATOM 731 C C . ALA A 1 91 ? -11.656 8.863 0.742 1.00 97.00 91 ALA A C 1
ATOM 733 O O . ALA A 1 91 ? -12.868 8.780 0.922 1.00 97.00 91 ALA A O 1
ATOM 734 N N . THR A 1 92 ? -11.141 9.116 -0.465 1.00 96.31 92 THR A N 1
ATOM 735 C CA . THR A 1 92 ? -11.961 9.396 -1.657 1.00 96.31 92 THR A CA 1
ATOM 736 C C . THR A 1 92 ? -11.709 8.448 -2.819 1.00 96.31 92 THR A C 1
ATOM 738 O O . THR A 1 92 ? -12.588 8.302 -3.664 1.00 96.31 92 THR A O 1
ATOM 741 N N . LYS A 1 93 ? -10.540 7.806 -2.880 1.00 94.31 93 LYS A N 1
ATOM 742 C CA . LYS A 1 93 ? -10.182 6.865 -3.942 1.00 94.31 93 LYS A CA 1
ATOM 743 C C . LYS A 1 93 ? -9.276 5.761 -3.408 1.00 94.31 93 LYS A C 1
ATOM 745 O O . LYS A 1 93 ? -8.461 5.999 -2.517 1.00 94.31 93 LYS A O 1
ATOM 750 N N . ASP A 1 94 ? -9.402 4.563 -3.966 1.00 92.69 94 ASP A N 1
ATOM 751 C CA . ASP A 1 94 ? -8.450 3.478 -3.743 1.00 92.69 94 ASP A CA 1
ATOM 752 C C . ASP A 1 94 ? -7.073 3.755 -4.378 1.00 92.69 94 ASP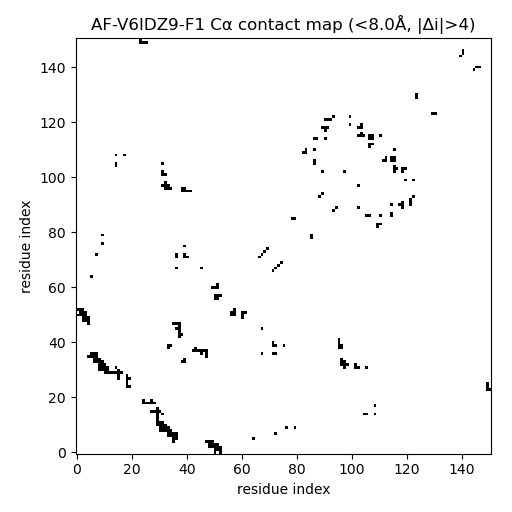 A C 1
ATOM 754 O O . ASP A 1 94 ? -6.953 4.500 -5.358 1.00 92.69 94 ASP A O 1
ATOM 758 N N . LEU A 1 95 ? -6.020 3.147 -3.822 1.00 94.50 95 LEU A N 1
ATOM 759 C CA . LEU A 1 95 ? -4.673 3.191 -4.393 1.00 94.50 95 LEU A CA 1
ATOM 760 C C . LEU A 1 95 ? -4.229 1.775 -4.794 1.00 94.50 95 LEU A C 1
ATOM 762 O O . LEU A 1 95 ? -4.173 0.899 -3.928 1.00 94.50 95 LEU A O 1
ATOM 766 N N . PRO A 1 96 ? -3.828 1.542 -6.062 1.00 93.56 96 PRO A N 1
ATOM 767 C CA . PRO A 1 96 ? -3.354 0.234 -6.503 1.00 93.56 96 PRO A CA 1
ATOM 768 C C . PRO A 1 96 ? -2.232 -0.325 -5.624 1.00 93.56 96 PRO A C 1
ATOM 770 O O . PRO A 1 96 ? -1.393 0.419 -5.110 1.00 93.56 96 PRO A O 1
ATOM 773 N N . ALA A 1 97 ? -2.221 -1.649 -5.453 1.00 94.25 97 ALA A N 1
ATOM 774 C CA . ALA A 1 97 ? -1.268 -2.381 -4.615 1.00 94.25 97 ALA A CA 1
ATOM 775 C C . ALA A 1 97 ? -1.180 -1.910 -3.146 1.00 94.25 97 ALA A C 1
ATOM 777 O O . ALA A 1 97 ? -0.191 -2.192 -2.467 1.00 94.25 97 ALA A O 1
ATOM 778 N N . PHE A 1 98 ? -2.208 -1.233 -2.632 1.00 96.25 98 PHE A N 1
ATOM 779 C CA . PHE A 1 98 ? -2.325 -0.868 -1.225 1.00 96.25 98 PHE A CA 1
ATOM 780 C C . PHE A 1 98 ? -3.579 -1.533 -0.653 1.00 96.25 98 PHE A C 1
ATOM 782 O O . PHE A 1 98 ? -4.689 -1.119 -0.958 1.00 96.25 98 PHE A O 1
ATOM 789 N N . SER A 1 99 ? -3.437 -2.605 0.131 1.00 93.88 99 SER A N 1
ATOM 790 C CA . SER A 1 99 ? -4.609 -3.351 0.615 1.00 93.88 99 SER A CA 1
ATOM 791 C C . SER A 1 99 ? -5.465 -2.507 1.568 1.00 93.88 99 SER A C 1
ATOM 793 O O . SER A 1 99 ? -4.931 -1.692 2.317 1.00 93.88 99 SER A O 1
ATOM 795 N N . ILE A 1 100 ? -6.785 -2.729 1.600 1.00 94.56 100 ILE A N 1
ATOM 796 C CA . ILE A 1 100 ? -7.685 -1.990 2.504 1.00 94.56 100 ILE A CA 1
ATOM 797 C C . ILE A 1 100 ? -7.272 -2.113 3.981 1.00 94.56 100 ILE A C 1
ATOM 799 O O . ILE A 1 100 ? -7.326 -1.131 4.716 1.00 94.56 100 ILE A O 1
ATOM 803 N N . GLY A 1 101 ? -6.800 -3.287 4.414 1.00 93.25 101 GLY A N 1
ATOM 804 C CA . GLY A 1 101 ? -6.313 -3.486 5.781 1.00 93.25 101 GLY A CA 1
ATOM 805 C C . GLY A 1 101 ? -5.081 -2.631 6.084 1.00 93.25 101 GLY A C 1
ATOM 806 O O . GLY A 1 101 ? -5.042 -1.950 7.108 1.00 93.25 101 GLY A O 1
ATOM 807 N N . ASP A 1 102 ? -4.116 -2.600 5.160 1.00 95.38 102 ASP A N 1
ATOM 808 C CA . ASP A 1 102 ? -2.918 -1.770 5.310 1.00 95.38 102 ASP A CA 1
ATOM 809 C C . ASP A 1 102 ? -3.261 -0.264 5.234 1.00 95.38 102 ASP A C 1
ATOM 811 O O . ASP A 1 102 ? -2.688 0.521 5.986 1.00 95.38 102 ASP A O 1
ATOM 815 N N . GLN A 1 103 ? -4.224 0.153 4.396 1.00 97.12 103 GLN A N 1
ATOM 816 C CA . GLN A 1 103 ? -4.702 1.547 4.331 1.00 97.12 103 GLN A CA 1
ATOM 817 C C . GLN A 1 103 ? -5.298 2.008 5.668 1.00 97.12 103 GLN A C 1
ATOM 819 O O . GLN A 1 103 ? -5.026 3.119 6.127 1.00 97.12 103 GLN A O 1
ATOM 824 N N . VAL A 1 104 ? -6.106 1.151 6.300 1.00 96.19 104 VAL A N 1
ATOM 825 C CA . VAL A 1 104 ? -6.740 1.432 7.594 1.00 96.19 104 VAL A CA 1
ATOM 826 C C . VAL A 1 104 ? -5.695 1.542 8.704 1.00 96.19 104 VAL A C 1
ATOM 828 O O . VAL A 1 104 ? -5.728 2.514 9.456 1.00 96.19 104 VAL A O 1
ATOM 831 N N . GLU A 1 105 ? -4.742 0.608 8.796 1.00 95.69 105 GLU A N 1
ATOM 832 C CA . GLU A 1 105 ? -3.647 0.699 9.777 1.00 95.69 105 GLU A CA 1
ATOM 833 C C . GLU A 1 105 ? -2.779 1.943 9.560 1.00 95.69 105 GLU A C 1
ATOM 835 O O . GLU A 1 105 ? -2.431 2.623 10.524 1.00 95.69 105 GLU A O 1
ATOM 840 N N . TYR A 1 106 ? -2.479 2.281 8.303 1.00 97.00 106 TYR A N 1
ATOM 841 C CA . TYR A 1 106 ? -1.728 3.488 7.965 1.00 97.00 106 TYR A CA 1
ATOM 842 C C . TYR A 1 106 ? -2.454 4.748 8.458 1.00 97.00 106 TYR A C 1
ATOM 844 O O . TYR A 1 106 ? -1.871 5.580 9.151 1.00 97.00 106 TYR A O 1
ATOM 852 N N . ALA A 1 107 ? -3.758 4.866 8.193 1.00 97.69 107 ALA A N 1
ATOM 853 C CA . ALA A 1 107 ? -4.546 5.994 8.680 1.00 97.69 107 ALA A CA 1
ATOM 854 C C . ALA A 1 107 ? -4.644 6.040 10.212 1.00 97.69 107 ALA A C 1
ATOM 856 O O . ALA A 1 107 ? -4.548 7.121 10.792 1.00 97.69 107 ALA A O 1
ATOM 857 N N . LEU A 1 108 ? -4.789 4.890 10.878 1.00 96.62 108 LEU A N 1
ATOM 858 C CA . LEU A 1 108 ? -4.789 4.812 12.341 1.00 96.62 108 LEU A CA 1
ATOM 859 C C . LEU A 1 108 ? -3.464 5.289 12.942 1.00 96.62 108 LEU A C 1
ATOM 861 O O . LEU A 1 108 ? -3.492 6.026 13.927 1.00 96.62 108 LEU A O 1
ATOM 865 N N . CYS A 1 109 ? -2.340 4.898 12.342 1.00 96.50 109 CYS A N 1
ATOM 866 C CA . CYS A 1 109 ? -1.001 5.279 12.780 1.00 96.50 109 CYS A CA 1
ATOM 867 C C . CYS A 1 109 ? -0.775 6.795 12.686 1.00 96.50 109 CYS A C 1
ATOM 869 O O . CYS A 1 109 ? -0.365 7.412 13.664 1.00 96.50 109 CYS A O 1
ATOM 871 N N . PHE A 1 110 ? -1.085 7.404 11.537 1.00 97.44 110 PHE A N 1
ATOM 872 C CA . PHE A 1 110 ? -0.678 8.785 11.239 1.00 97.44 110 PHE A CA 1
ATOM 873 C C . PHE A 1 110 ? -1.779 9.847 11.411 1.00 97.44 110 PHE A C 1
ATOM 875 O O . PHE A 1 110 ? -1.476 11.037 11.473 1.00 97.44 110 PHE A O 1
ATOM 882 N N . SER A 1 111 ? -3.059 9.467 11.474 1.00 96.69 111 SER A N 1
ATOM 883 C CA . SER A 1 111 ? -4.185 10.419 11.584 1.00 96.69 111 SER A CA 1
ATOM 884 C C . SER A 1 111 ? -5.307 9.986 12.539 1.00 96.69 111 SER A C 1
ATOM 886 O O . SER A 1 111 ? -6.217 10.772 12.814 1.00 96.69 111 SER A O 1
ATOM 888 N N . GLY A 1 112 ? -5.270 8.758 13.060 1.00 95.62 112 GLY A N 1
ATOM 889 C CA . GLY A 1 112 ? -6.237 8.242 14.025 1.00 95.62 112 GLY A CA 1
ATOM 890 C C . GLY A 1 112 ? -7.551 7.721 13.428 1.00 95.62 112 GLY A C 1
ATOM 891 O O . GLY A 1 112 ? -7.747 7.606 12.215 1.00 95.62 112 GLY A O 1
ATOM 892 N N . SER A 1 113 ? -8.481 7.378 14.322 1.00 96.31 113 SER A N 1
ATOM 893 C CA . SER A 1 113 ? -9.705 6.621 14.012 1.00 96.31 113 SER A CA 1
ATOM 894 C C . SER A 1 113 ? -10.646 7.318 13.032 1.00 96.31 113 SER A C 1
ATOM 896 O O . SER A 1 113 ? -11.219 6.659 12.169 1.00 96.31 113 SER A O 1
ATOM 898 N N . ASN A 1 114 ? -10.783 8.642 13.118 1.00 97.44 114 ASN A N 1
A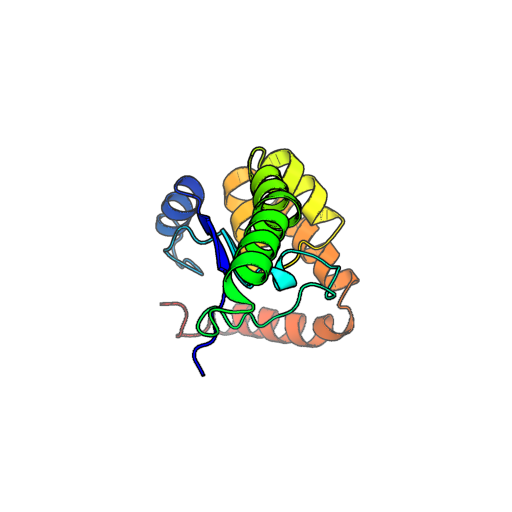TOM 899 C CA . ASN A 1 114 ? -11.677 9.395 12.235 1.00 97.44 114 ASN A CA 1
ATOM 900 C C . ASN A 1 114 ? -11.252 9.300 10.763 1.00 97.44 114 ASN A C 1
ATOM 902 O O . ASN A 1 114 ? -12.103 9.246 9.879 1.00 97.44 114 ASN A O 1
ATOM 906 N N . ALA A 1 115 ? -9.945 9.287 10.487 1.00 97.25 115 ALA A N 1
ATOM 907 C CA . ALA A 1 115 ? -9.437 9.135 9.129 1.00 97.25 115 ALA A CA 1
ATOM 908 C C . ALA A 1 115 ? -9.619 7.698 8.624 1.00 97.25 115 ALA A C 1
ATOM 910 O O . ALA A 1 115 ? -10.091 7.492 7.508 1.00 97.25 115 ALA A O 1
ATOM 911 N N . ALA A 1 116 ? -9.323 6.714 9.474 1.00 97.44 116 ALA A N 1
ATOM 912 C CA . ALA A 1 116 ? -9.518 5.304 9.163 1.00 97.44 116 ALA A CA 1
ATOM 913 C C . ALA A 1 116 ? -10.985 4.971 8.840 1.00 97.44 116 ALA A C 1
ATOM 915 O O . ALA A 1 116 ? -11.254 4.267 7.869 1.00 97.44 116 ALA A O 1
ATOM 916 N N . GLN A 1 117 ? -11.936 5.533 9.596 1.00 97.44 117 GLN A N 1
ATOM 917 C CA . GLN A 1 117 ? -13.364 5.331 9.348 1.00 97.44 117 GLN A CA 1
ATOM 918 C C . GLN A 1 117 ? -13.779 5.822 7.958 1.00 97.44 117 GLN A C 1
ATOM 920 O O . GLN A 1 117 ? -14.483 5.108 7.257 1.00 97.44 117 GLN A O 1
ATOM 925 N N . LYS A 1 118 ? -13.279 6.980 7.505 1.00 98.06 118 LYS A N 1
ATOM 926 C CA . LYS A 1 118 ? -13.587 7.497 6.159 1.00 98.06 118 LYS A CA 1
ATOM 927 C C . LYS A 1 118 ? -13.130 6.553 5.044 1.00 98.06 118 LYS A C 1
ATOM 929 O O . LYS A 1 118 ? -13.825 6.414 4.044 1.00 98.06 118 LYS A O 1
ATOM 934 N N . ILE A 1 119 ? -11.981 5.896 5.214 1.00 98.06 119 ILE A N 1
ATOM 935 C CA . ILE A 1 119 ? -11.465 4.909 4.251 1.00 98.06 119 ILE A CA 1
ATOM 936 C C . ILE A 1 119 ? -12.354 3.657 4.234 1.00 98.06 119 ILE A C 1
ATOM 938 O O . ILE A 1 119 ? -12.664 3.132 3.163 1.00 98.06 119 ILE A O 1
ATOM 942 N N . ILE A 1 120 ? -12.794 3.196 5.411 1.00 96.25 120 ILE A N 1
ATOM 943 C CA . ILE A 1 120 ? -13.740 2.078 5.533 1.00 96.25 120 ILE A CA 1
ATOM 944 C C . ILE A 1 120 ? -15.064 2.434 4.852 1.00 96.25 120 ILE A C 1
ATOM 946 O O . ILE A 1 120 ? -15.556 1.650 4.045 1.00 96.25 120 ILE A O 1
ATOM 950 N N . ASP A 1 121 ? -15.608 3.620 5.124 1.00 96.06 121 ASP A N 1
ATOM 951 C CA . ASP A 1 121 ? -16.871 4.081 4.545 1.00 96.06 121 ASP A CA 1
ATOM 952 C C . ASP A 1 121 ? -16.782 4.162 3.016 1.00 96.06 121 ASP A C 1
ATOM 954 O O . ASP A 1 121 ? -17.661 3.646 2.325 1.00 96.06 121 ASP A O 1
ATOM 958 N N . ARG A 1 122 ? -15.695 4.736 2.472 1.00 96.56 122 ARG A N 1
ATOM 959 C CA . ARG A 1 122 ? -15.412 4.735 1.025 1.00 96.56 122 ARG A CA 1
ATOM 960 C C . ARG A 1 122 ? -15.448 3.314 0.471 1.00 96.56 122 ARG A C 1
ATOM 962 O O . ARG A 1 122 ? -16.216 3.040 -0.445 1.00 96.56 122 ARG A O 1
ATOM 969 N N . PHE A 1 123 ? -14.660 2.409 1.050 1.00 96.06 123 PHE A N 1
ATOM 970 C CA . PHE A 1 123 ? -14.564 1.027 0.580 1.00 96.06 123 PHE A CA 1
ATOM 971 C C . PHE A 1 123 ? -15.917 0.304 0.598 1.00 96.06 123 PHE A C 1
ATOM 973 O O . PHE A 1 123 ? -16.270 -0.367 -0.368 1.00 96.06 123 PHE A O 1
ATOM 980 N N . LEU A 1 124 ? -16.696 0.445 1.672 1.00 94.75 124 LEU A N 1
ATOM 981 C CA . LEU A 1 124 ? -18.006 -0.200 1.791 1.00 94.75 124 LEU A CA 1
ATOM 982 C C . LEU A 1 124 ? -19.045 0.388 0.826 1.00 94.75 124 LEU A C 1
ATOM 984 O O . LEU A 1 124 ? -19.902 -0.347 0.338 1.00 94.75 124 LEU A O 1
ATOM 988 N N . ASN A 1 125 ? -18.948 1.682 0.515 1.00 94.81 125 ASN A N 1
ATOM 989 C CA . ASN A 1 125 ? -19.778 2.320 -0.506 1.00 94.81 125 ASN A CA 1
ATOM 990 C C . ASN A 1 125 ? -19.389 1.876 -1.927 1.00 94.81 125 ASN A C 1
ATOM 992 O O . ASN A 1 125 ? -20.261 1.706 -2.772 1.00 94.81 125 ASN A O 1
ATOM 996 N N . GLU A 1 126 ? -18.101 1.653 -2.196 1.00 94.31 126 GLU A N 1
ATOM 997 C CA . GLU A 1 126 ? -17.610 1.118 -3.477 1.00 94.31 126 GLU A CA 1
ATOM 998 C C . GLU A 1 126 ? -17.922 -0.380 -3.643 1.00 94.31 126 GLU A C 1
ATOM 1000 O O . GLU A 1 126 ? -18.101 -0.865 -4.760 1.00 94.31 126 GLU A O 1
ATOM 1005 N N . ARG A 1 127 ? -17.995 -1.120 -2.531 1.00 93.25 127 ARG A N 1
ATOM 1006 C CA . ARG A 1 127 ? -18.219 -2.571 -2.469 1.00 93.25 127 ARG A CA 1
ATOM 1007 C C . ARG A 1 127 ? -19.457 -2.916 -1.654 1.00 93.25 127 ARG A C 1
ATOM 1009 O O . ARG A 1 127 ? -19.403 -3.702 -0.706 1.00 93.25 127 ARG A O 1
ATOM 1016 N N . MET A 1 128 ? -20.596 -2.344 -2.048 1.00 93.44 128 MET A N 1
ATOM 1017 C CA . MET A 1 128 ? -21.886 -2.608 -1.398 1.00 93.44 128 MET A CA 1
ATOM 1018 C C . MET A 1 128 ? -22.248 -4.101 -1.386 1.00 93.44 128 MET A C 1
ATOM 1020 O O . MET A 1 128 ? -22.960 -4.555 -0.492 1.00 93.44 128 MET A O 1
ATOM 1024 N N . ASP A 1 129 ? -21.718 -4.875 -2.337 1.00 95.50 129 ASP A N 1
ATOM 1025 C CA . ASP A 1 129 ? -21.833 -6.334 -2.398 1.00 95.50 129 ASP A CA 1
ATOM 1026 C C . ASP A 1 129 ? -21.240 -7.042 -1.167 1.00 95.50 129 ASP A C 1
ATOM 1028 O O . ASP A 1 129 ? -21.701 -8.118 -0.791 1.00 95.50 129 ASP A O 1
ATOM 1032 N N . LEU A 1 130 ? -20.253 -6.431 -0.504 1.00 92.69 130 LEU A N 1
ATOM 1033 C CA . LEU A 1 130 ? -19.586 -6.985 0.675 1.00 92.69 130 LEU A CA 1
ATOM 1034 C C . LEU A 1 130 ? -20.263 -6.604 1.998 1.00 92.69 130 LEU A C 1
ATOM 1036 O O . LEU A 1 130 ? -19.948 -7.208 3.0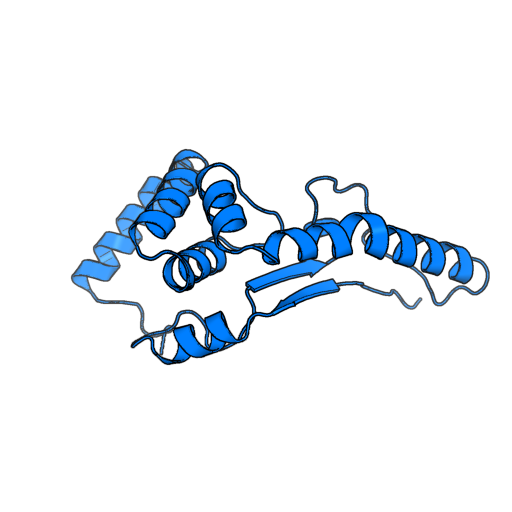26 1.00 92.69 130 LEU A O 1
ATOM 1040 N N . LEU A 1 131 ? -21.194 -5.640 2.003 1.00 90.50 131 LEU A N 1
ATOM 1041 C CA . LEU A 1 131 ? -21.856 -5.158 3.223 1.00 90.50 131 LEU A CA 1
ATOM 1042 C C . LEU A 1 131 ? -22.473 -6.284 4.075 1.00 90.50 131 LEU A C 1
ATOM 1044 O O . LEU A 1 131 ? -22.230 -6.287 5.286 1.00 9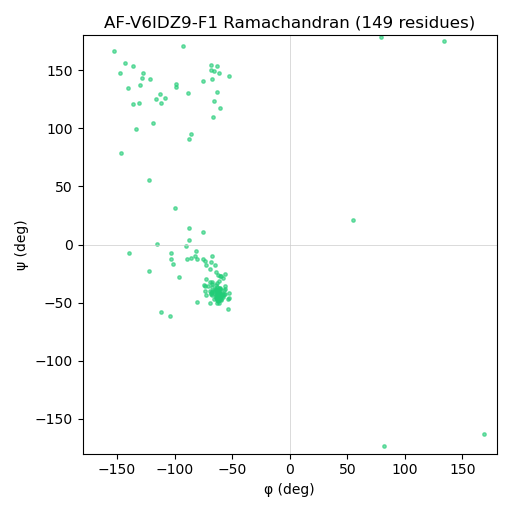0.50 131 LEU A O 1
ATOM 1048 N N . PRO A 1 132 ? -23.213 -7.262 3.506 1.00 92.69 13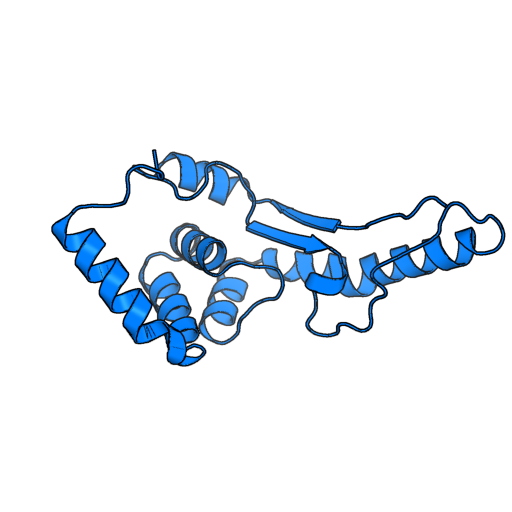2 PRO A N 1
ATOM 1049 C CA . PRO A 1 132 ? -23.790 -8.344 4.303 1.00 92.69 132 PRO A CA 1
ATOM 1050 C C . PRO A 1 132 ? -22.719 -9.197 4.994 1.00 92.69 132 PRO A C 1
ATOM 1052 O O . PRO A 1 132 ? -22.820 -9.468 6.189 1.00 92.69 132 PRO A O 1
ATOM 1055 N N . ALA A 1 133 ? -21.656 -9.553 4.266 1.00 92.56 133 ALA A N 1
ATOM 1056 C CA . ALA A 1 133 ? -20.563 -10.372 4.787 1.00 92.56 133 ALA A CA 1
ATOM 1057 C C . ALA A 1 133 ? -19.774 -9.643 5.887 1.00 92.56 133 ALA A C 1
ATOM 1059 O O . ALA A 1 133 ? -19.424 -10.237 6.908 1.00 92.56 133 ALA A O 1
ATOM 1060 N N . VAL A 1 134 ? -19.530 -8.340 5.716 1.00 90.25 134 VAL A N 1
ATOM 1061 C CA . VAL A 1 134 ? -18.873 -7.507 6.734 1.00 90.25 134 VAL A CA 1
ATOM 1062 C C . VAL A 1 134 ? -19.734 -7.410 7.993 1.00 90.25 134 VAL A C 1
ATOM 1064 O O . VAL A 1 134 ? -19.216 -7.552 9.103 1.00 90.25 134 VAL A O 1
ATOM 1067 N N . HIS A 1 135 ? -21.047 -7.216 7.844 1.00 90.69 135 HIS A N 1
ATOM 1068 C CA . HIS A 1 135 ? -21.971 -7.153 8.975 1.00 90.69 135 HIS A CA 1
ATOM 1069 C C . HIS A 1 135 ? -22.020 -8.471 9.763 1.00 90.69 135 HIS A C 1
ATOM 1071 O O . HIS A 1 135 ? -21.978 -8.463 10.998 1.00 90.69 135 HIS A O 1
ATOM 1077 N N . GLU A 1 136 ? -22.055 -9.605 9.061 1.00 92.75 136 GLU A N 1
ATOM 1078 C CA . GLU A 1 136 ? -22.003 -10.934 9.672 1.00 92.75 136 GLU A CA 1
ATOM 1079 C C . GLU A 1 136 ? -20.689 -11.147 10.437 1.00 92.75 136 GLU A C 1
ATOM 1081 O O . GLU A 1 136 ? -20.704 -11.496 11.623 1.00 92.75 136 GLU A O 1
ATOM 1086 N N . ALA A 1 137 ? -19.550 -10.863 9.797 1.00 88.94 137 ALA A N 1
ATOM 1087 C CA . ALA A 1 137 ? -18.231 -11.007 10.407 1.00 88.94 137 ALA A CA 1
ATOM 1088 C C . ALA A 1 137 ? -18.076 -10.127 11.658 1.00 88.94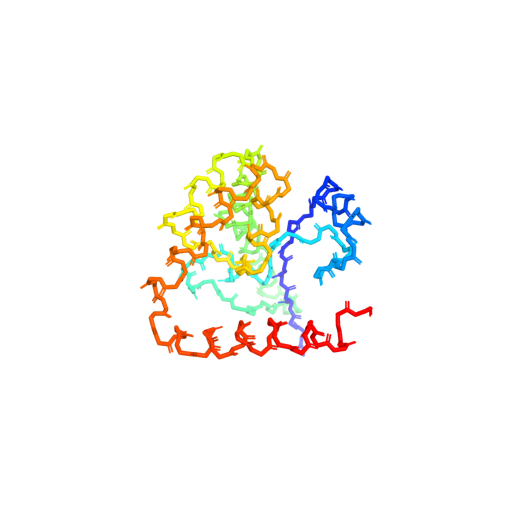 137 ALA A C 1
ATOM 1090 O O . ALA A 1 137 ? -17.581 -10.587 12.690 1.00 88.94 137 ALA A O 1
ATOM 1091 N N . TYR A 1 138 ? -18.549 -8.881 11.601 1.00 88.56 138 TYR A N 1
ATOM 1092 C CA . TYR A 1 138 ? -18.527 -7.960 12.736 1.00 88.56 138 TYR A CA 1
ATOM 1093 C C . TYR A 1 138 ? -19.408 -8.440 13.897 1.00 88.56 138 TYR A C 1
ATOM 1095 O O . TYR A 1 138 ? -18.993 -8.394 15.058 1.00 88.56 138 TYR A O 1
ATOM 1103 N N . THR A 1 139 ? -20.607 -8.942 13.595 1.00 91.44 139 THR A N 1
ATOM 1104 C CA . THR A 1 139 ? -21.528 -9.493 14.599 1.00 91.44 139 THR A CA 1
ATOM 1105 C C . THR A 1 139 ? -20.915 -10.700 15.300 1.00 91.44 139 THR A C 1
ATOM 1107 O O . THR A 1 139 ? -20.937 -10.783 16.531 1.00 91.44 139 THR A O 1
ATOM 1110 N N . LYS A 1 140 ? -20.288 -11.595 14.530 1.00 89.44 140 LYS A N 1
ATOM 1111 C CA . LYS A 1 140 ? -19.554 -12.743 15.066 1.00 89.44 140 LYS A CA 1
ATOM 1112 C C . LYS A 1 140 ? -18.391 -12.305 15.953 1.00 89.44 140 LYS A C 1
ATOM 1114 O O . LYS A 1 140 ? -18.269 -12.792 17.070 1.00 89.44 140 LYS A O 1
ATOM 1119 N N . MET A 1 141 ? -17.598 -11.328 15.513 1.00 88.06 141 MET A N 1
ATOM 1120 C CA . MET A 1 141 ? -16.482 -10.792 16.299 1.00 88.06 141 MET A CA 1
ATOM 1121 C C . MET A 1 141 ? -16.939 -10.174 17.629 1.00 88.06 141 MET A C 1
ATOM 1123 O O . MET A 1 141 ? -16.266 -10.333 18.644 1.00 88.06 141 MET A O 1
ATOM 1127 N N . LYS A 1 142 ? -18.085 -9.481 17.652 1.00 87.00 142 LYS A N 1
ATOM 1128 C CA . LYS A 1 142 ? -18.662 -8.924 18.888 1.00 87.00 142 LYS A CA 1
ATOM 1129 C C . LYS A 1 142 ? -19.083 -9.999 19.885 1.00 87.00 142 LYS A C 1
ATOM 1131 O O . LYS A 1 142 ? -18.941 -9.789 21.086 1.00 87.00 142 LYS A O 1
ATOM 1136 N N . LYS A 1 143 ? -19.630 -11.109 19.390 1.00 90.38 143 LYS A N 1
ATOM 1137 C CA . LYS A 1 143 ? -20.137 -12.206 20.218 1.00 90.38 143 LYS A CA 1
ATOM 1138 C C . LYS A 1 143 ? -19.016 -13.122 20.709 1.00 90.38 143 LYS A C 1
ATOM 1140 O O . LYS A 1 143 ? -18.940 -13.412 21.898 1.00 90.38 143 LYS A O 1
ATOM 1145 N N . ASP A 1 144 ? -18.160 -13.553 19.790 1.00 87.94 144 ASP A N 1
ATOM 1146 C CA . ASP A 1 144 ? -17.205 -14.644 20.003 1.00 87.94 144 ASP A CA 1
ATOM 1147 C C . ASP A 1 144 ? -15.768 -14.130 20.231 1.00 87.94 144 ASP A C 1
ATOM 1149 O O . ASP A 1 144 ? -14.869 -14.899 20.569 1.00 87.94 144 ASP A O 1
ATOM 1153 N N . GLY A 1 145 ? -15.536 -12.823 20.067 1.00 79.94 145 GLY A N 1
ATOM 1154 C CA . GLY A 1 145 ? -14.200 -12.236 20.007 1.00 79.94 145 GLY A CA 1
ATOM 1155 C C . GLY A 1 145 ? -13.541 -12.420 18.631 1.00 79.94 145 GLY A C 1
ATOM 1156 O O . GLY A 1 145 ? -14.130 -12.992 17.712 1.00 79.94 145 GLY A O 1
ATOM 1157 N N . PRO A 1 146 ? -12.316 -11.901 18.432 1.00 73.06 146 PRO A N 1
ATOM 1158 C CA . PRO A 1 146 ? -11.601 -12.097 17.177 1.00 73.06 146 PRO A CA 1
ATOM 1159 C C . PRO A 1 146 ? -11.181 -13.567 17.005 1.00 73.06 146 PRO A C 1
ATOM 1161 O O . PRO A 1 146 ? -10.914 -14.248 17.998 1.00 73.06 146 PRO A O 1
ATOM 1164 N N . PRO A 1 147 ? -11.094 -14.059 15.756 1.00 68.50 147 PRO A N 1
ATOM 1165 C CA . PRO A 1 147 ? -10.738 -15.444 15.483 1.00 68.50 147 PRO A CA 1
ATOM 1166 C C . PRO A 1 147 ? -9.312 -15.783 15.961 1.00 68.50 147 PRO A C 1
ATOM 1168 O O . PRO A 1 147 ? -8.447 -14.905 16.012 1.00 68.50 147 PRO A O 1
ATOM 1171 N N . PRO A 1 148 ? -9.043 -17.064 16.276 1.00 61.91 148 PRO A N 1
ATOM 1172 C CA . PRO A 1 148 ? -7.818 -17.500 16.955 1.00 61.91 148 PRO A CA 1
ATOM 1173 C C . PRO A 1 148 ? -6.529 -17.341 16.134 1.00 61.91 148 PRO A C 1
ATOM 1175 O O . PRO A 1 148 ? -5.452 -17.495 16.688 1.00 61.91 148 PRO A O 1
ATOM 1178 N N . PHE A 1 149 ? -6.612 -17.023 14.839 1.00 56.53 149 PHE A N 1
ATOM 1179 C CA . PHE A 1 149 ? -5.455 -16.908 13.940 1.00 56.53 149 PHE A CA 1
ATOM 1180 C C . PHE A 1 149 ? -4.799 -15.513 13.915 1.00 56.53 149 PHE A C 1
ATOM 1182 O O . PHE A 1 149 ? -3.869 -15.302 13.145 1.00 56.53 149 PHE A O 1
ATOM 1189 N N . PHE A 1 150 ? -5.264 -14.566 14.740 1.00 49.59 150 PHE A N 1
ATOM 1190 C CA . PHE A 1 150 ? -4.638 -13.243 14.928 1.00 49.59 150 PHE A CA 1
ATOM 1191 C C . PHE A 1 150 ? -3.776 -13.167 16.204 1.00 49.59 150 PHE A C 1
ATOM 1193 O O . PHE A 1 150 ? -3.718 -12.121 16.857 1.00 49.59 150 PHE A O 1
ATOM 1200 N N . SER A 1 151 ? -3.163 -14.290 16.595 1.00 38.88 151 SER A N 1
ATOM 1201 C CA . SER A 1 151 ? -2.224 -14.397 17.722 1.00 38.88 151 SER A CA 1
ATOM 1202 C C . SER A 1 151 ? -0.783 -14.495 17.248 1.00 38.88 151 SER A C 1
ATOM 1204 O O . SER A 1 151 ? -0.528 -15.418 16.442 1.00 38.88 151 SER A O 1
#

Mean predicted aligned error: 5.39 Å

Foldseek 3Di:
DDKDWDKDWDFDPLLLVVQVPDPQHPDNGRTFFMDTLCQQDPPNPPDRIDDCVPPVCNVVSVVSVVVSCVPRVVVSNVLVPDLVNNLVVLLADDGGRGDLSSSLSSCCSPPRDVSSVSNVVNVCVVPVVCVVVVVVQVVCCVVPNDDPVSD

Solvent-accessible surface area (backbone atoms only — not comparable to full-atom values): 8618 Å² total; per-residue (Å²): 138,52,75,51,78,62,66,50,73,47,72,36,69,65,56,18,54,53,28,66,71,43,98,65,41,95,54,72,58,32,73,51,34,47,41,46,59,45,44,58,42,91,64,66,80,50,74,82,69,37,58,60,67,48,76,92,47,22,64,60,49,52,51,52,52,51,47,45,39,65,70,46,50,50,58,52,56,56,52,66,76,40,61,70,62,40,47,59,46,44,37,77,42,89,56,60,40,42,50,72,69,43,53,35,53,52,21,40,69,78,66,28,65,75,49,21,48,39,32,50,51,43,49,44,68,77,36,58,88,47,46,66,61,52,52,51,52,51,52,46,32,73,74,74,41,76,70,87,86,62,114